Protein AF-A0A1K2FE18-F1 (afdb_monomer_lite)

Radius of gyration: 15.27 Å; chains: 1; bounding box: 28×22×44 Å

Organism: Streptomyces atratus (NCBI:txid1893)

Secondary structure (DSSP, 8-state):
-HHHHHTTT-SS-SSHHHHHHHHHHHHHHHHHH--BGGGTTB-HHHHHHHHHHHHHT-

Foldseek 3Di:
DLCCVLQVVHPDAPDPVSVVVSNVVVVCCQQQPQADVVLVRDHNVVSVVVVVVVVVVD

pLDDT: mean 93.67, std 5.62, range [67.5, 97.81]

Structure (mmCIF, N/CA/C/O backbone):
data_AF-A0A1K2FE18-F1
#
_entry.id   AF-A0A1K2FE18-F1
#
loop_
_atom_site.group_PDB
_atom_site.id
_atom_site.type_symbol
_atom_site.label_atom_id
_atom_site.label_alt_id
_atom_site.label_comp_id
_atom_site.label_asym_id
_atom_site.label_entity_id
_atom_site.label_seq_id
_atom_site.pdbx_PDB_ins_code
_atom_site.Cartn_x
_atom_site.Cartn_y
_atom_site.Cartn_z
_atom_site.occupancy
_atom_site.B_iso_or_equiv
_atom_site.auth_seq_id
_atom_site.auth_comp_id
_atom_site.auth_asym_id
_atom_site.auth_atom_id
_atom_site.pdbx_PDB_model_num
ATOM 1 N N . ALA A 1 1 ? 0.441 -9.541 -1.822 1.00 88.94 1 ALA A N 1
ATOM 2 C CA . ALA A 1 1 ? -0.491 -8.721 -2.631 1.00 88.94 1 ALA A CA 1
ATOM 3 C C . ALA A 1 1 ? 0.254 -7.793 -3.593 1.00 88.94 1 ALA A C 1
ATOM 5 O O . ALA A 1 1 ? 0.063 -7.951 -4.791 1.00 88.94 1 ALA A O 1
ATOM 6 N N . LEU A 1 2 ? 1.160 -6.934 -3.095 1.00 94.00 2 LEU A N 1
ATOM 7 C CA . LEU A 1 2 ? 1.936 -5.959 -3.883 1.00 94.00 2 LEU A CA 1
ATOM 8 C C . LEU A 1 2 ? 2.494 -6.511 -5.201 1.00 94.00 2 LEU A C 1
ATOM 10 O O . LEU A 1 2 ? 1.960 -6.162 -6.242 1.00 94.00 2 LEU A O 1
ATOM 14 N N . LYS A 1 3 ? 3.496 -7.409 -5.170 1.00 93.06 3 LYS A N 1
ATOM 15 C CA . LYS A 1 3 ? 4.132 -7.933 -6.399 1.00 93.06 3 LYS A CA 1
ATOM 16 C C . LYS A 1 3 ? 3.108 -8.522 -7.378 1.00 93.06 3 LYS A C 1
ATOM 18 O O . LYS A 1 3 ? 3.161 -8.233 -8.560 1.00 93.06 3 LYS A O 1
ATOM 23 N N . ARG A 1 4 ? 2.134 -9.290 -6.879 1.00 94.88 4 ARG A N 1
ATOM 24 C CA . ARG A 1 4 ? 1.070 -9.897 -7.699 1.00 94.88 4 ARG A CA 1
ATOM 25 C C . ARG A 1 4 ? 0.189 -8.856 -8.401 1.00 94.88 4 ARG A C 1
ATOM 27 O O . ARG A 1 4 ? -0.267 -9.104 -9.509 1.00 94.88 4 ARG A O 1
ATOM 34 N N . GL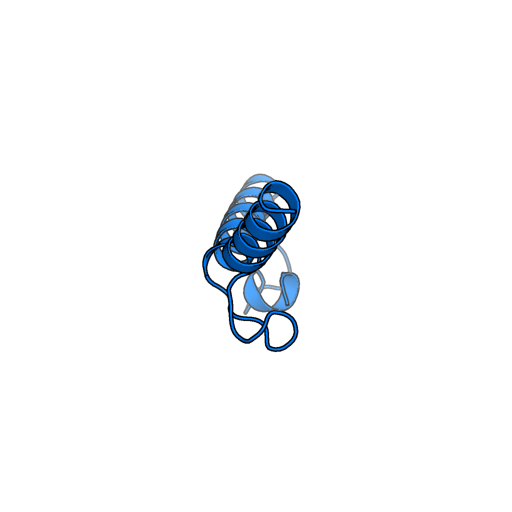U A 1 5 ? -0.094 -7.731 -7.749 1.00 94.25 5 GLU A N 1
ATOM 35 C CA . GLU A 1 5 ? -0.930 -6.660 -8.305 1.00 94.25 5 GLU A CA 1
ATOM 36 C C . GLU A 1 5 ? -0.133 -5.679 -9.176 1.00 94.25 5 GLU A C 1
ATOM 38 O O . GLU A 1 5 ? -0.663 -5.202 -10.174 1.00 94.25 5 GLU A O 1
ATOM 43 N N . THR A 1 6 ? 1.120 -5.374 -8.827 1.00 95.00 6 THR A N 1
ATOM 44 C CA . THR A 1 6 ? 1.953 -4.404 -9.558 1.00 95.00 6 THR A CA 1
ATOM 45 C C . THR A 1 6 ? 2.730 -5.005 -10.722 1.00 95.00 6 THR A C 1
ATOM 47 O O . THR A 1 6 ? 3.060 -4.273 -11.648 1.00 95.00 6 THR A O 1
ATOM 50 N N . LEU A 1 7 ? 2.986 -6.315 -10.706 1.00 95.31 7 LEU A N 1
ATOM 51 C CA . LEU A 1 7 ? 3.632 -7.073 -11.784 1.00 95.31 7 LEU A CA 1
ATOM 52 C C . LEU A 1 7 ? 2.642 -8.022 -12.474 1.00 95.31 7 LEU A C 1
ATOM 54 O O . LEU A 1 7 ? 3.000 -9.095 -12.956 1.00 95.31 7 LEU A O 1
ATOM 58 N N . ARG A 1 8 ? 1.349 -7.686 -12.487 1.00 91.81 8 ARG A N 1
ATOM 59 C CA . ARG A 1 8 ? 0.364 -8.537 -13.158 1.00 91.81 8 ARG A CA 1
ATOM 60 C C . ARG A 1 8 ? 0.647 -8.546 -14.663 1.00 91.81 8 ARG A C 1
ATOM 62 O O . ARG A 1 8 ? 0.499 -7.523 -15.317 1.00 91.81 8 ARG A O 1
ATOM 69 N N . GLY A 1 9 ? 1.023 -9.705 -15.199 1.00 89.88 9 GLY A N 1
ATOM 70 C CA . GLY A 1 9 ? 1.356 -9.863 -16.619 1.00 89.88 9 GLY A CA 1
ATOM 71 C C . GLY A 1 9 ? 2.803 -9.514 -16.978 1.00 89.88 9 GLY A C 1
ATOM 72 O O . GLY A 1 9 ? 3.174 -9.641 -18.139 1.00 89.88 9 GLY A O 1
ATOM 73 N N . THR A 1 10 ? 3.640 -9.135 -16.008 1.00 89.56 10 THR A N 1
ATOM 74 C CA . THR A 1 10 ? 5.068 -8.872 -16.228 1.00 89.56 10 THR A CA 1
ATOM 75 C C . THR A 1 10 ? 5.907 -9.600 -15.178 1.00 89.56 10 THR A C 1
ATOM 77 O O . THR A 1 10 ? 5.502 -9.770 -14.034 1.00 89.56 10 THR A O 1
ATOM 80 N N . ARG A 1 11 ? 7.099 -10.089 -15.539 1.00 89.94 11 ARG A N 1
ATOM 81 C CA . ARG A 1 11 ? 7.993 -10.761 -14.568 1.00 89.94 11 ARG A CA 1
ATOM 82 C C . ARG A 1 11 ? 8.828 -9.777 -13.744 1.00 89.94 11 ARG A C 1
ATOM 84 O O . ARG A 1 11 ? 9.303 -10.131 -12.669 1.00 89.94 11 ARG A O 1
ATOM 91 N N . ARG A 1 12 ? 9.030 -8.562 -14.257 1.00 93.44 12 ARG A N 1
ATOM 92 C CA . ARG A 1 12 ? 9.868 -7.513 -13.666 1.00 93.44 12 ARG A CA 1
ATOM 93 C C . ARG A 1 12 ? 9.369 -6.133 -14.082 1.00 93.44 12 ARG A C 1
ATOM 95 O O . ARG A 1 12 ? 8.628 -6.013 -15.051 1.00 93.44 12 ARG A O 1
ATOM 102 N N . PHE A 1 13 ? 9.803 -5.111 -13.355 1.00 94.44 13 PHE A N 1
ATOM 103 C CA . PHE A 1 13 ? 9.631 -3.721 -13.772 1.00 94.44 13 PHE A CA 1
ATOM 104 C C . PHE A 1 13 ? 10.658 -3.368 -14.854 1.00 94.44 13 PHE A C 1
ATOM 106 O O . PHE A 1 13 ? 11.788 -3.854 -14.799 1.00 94.44 13 PHE A O 1
ATOM 113 N N . ASP A 1 14 ?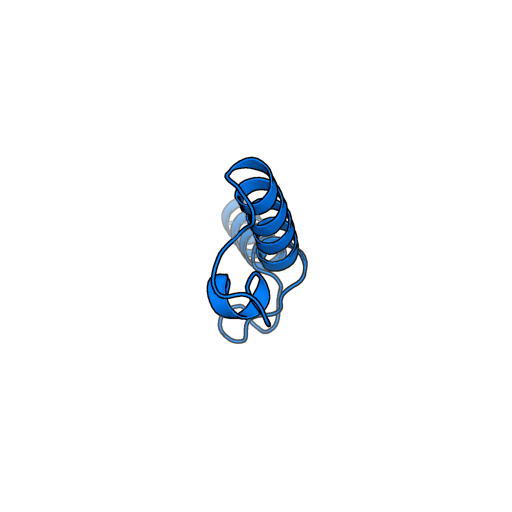 10.302 -2.460 -15.761 1.00 93.00 14 ASP A N 1
ATOM 114 C CA . ASP A 1 14 ? 11.185 -2.009 -16.855 1.00 93.00 14 ASP A CA 1
ATOM 115 C C . ASP A 1 14 ? 12.386 -1.178 -16.373 1.00 93.00 14 ASP A C 1
ATOM 117 O O . ASP A 1 14 ? 13.298 -0.867 -17.131 1.00 93.00 14 ASP A O 1
ATOM 121 N N . GLY A 1 15 ? 12.408 -0.819 -15.089 1.00 95.94 15 GLY A N 1
ATOM 122 C CA . GLY A 1 15 ? 13.525 -0.140 -14.454 1.00 95.94 15 GLY A CA 1
ATOM 123 C C . GLY A 1 15 ? 13.173 0.392 -13.070 1.00 95.94 15 GLY A C 1
ATOM 124 O O . GLY A 1 15 ? 12.032 0.302 -12.603 1.00 95.94 15 GLY A O 1
ATOM 125 N N . ALA A 1 16 ? 14.161 0.999 -12.412 1.00 97.06 16 ALA A N 1
ATOM 126 C CA . ALA A 1 16 ? 14.010 1.503 -11.049 1.00 97.06 16 ALA A CA 1
ATOM 127 C C . ALA A 1 16 ? 12.926 2.593 -10.933 1.00 97.06 16 ALA A C 1
ATOM 129 O O . ALA A 1 16 ? 12.170 2.610 -9.962 1.00 97.06 16 ALA A O 1
ATOM 130 N N . ARG A 1 17 ? 12.797 3.476 -11.936 1.00 97.38 17 ARG A N 1
ATOM 131 C 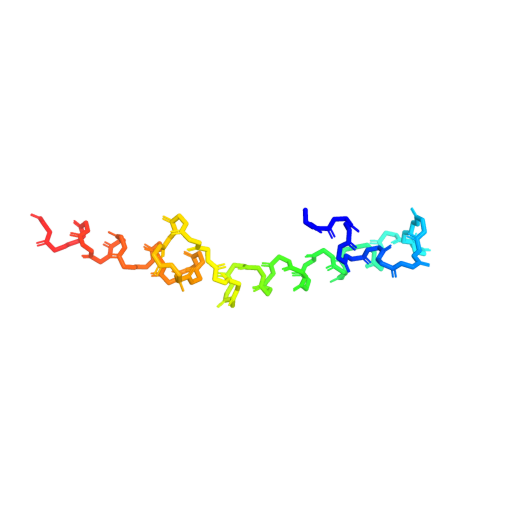CA . ARG A 1 17 ? 11.757 4.522 -11.961 1.00 97.38 17 ARG A CA 1
ATOM 132 C C . ARG A 1 17 ? 10.349 3.924 -12.027 1.00 97.38 17 ARG A C 1
ATOM 134 O O . ARG A 1 17 ? 9.500 4.303 -11.223 1.00 97.38 17 ARG A O 1
ATOM 141 N N . ALA A 1 18 ? 10.118 2.980 -12.940 1.00 95.44 18 ALA A N 1
ATOM 142 C CA . ALA A 1 18 ? 8.827 2.308 -13.089 1.00 95.44 18 ALA A CA 1
ATOM 143 C C . ALA A 1 18 ? 8.453 1.523 -11.822 1.00 95.44 18 ALA A C 1
ATOM 145 O O . ALA A 1 18 ? 7.323 1.623 -11.348 1.00 95.44 18 ALA A O 1
ATOM 146 N N . CYS A 1 19 ? 9.427 0.827 -11.222 1.00 96.50 19 CYS A N 1
ATOM 147 C CA . CYS A 1 19 ? 9.262 0.144 -9.940 1.00 96.50 19 CYS A CA 1
ATOM 148 C C . CYS A 1 19 ? 8.794 1.108 -8.843 1.00 96.50 19 CYS A C 1
ATOM 150 O O . CYS A 1 19 ? 7.750 0.879 -8.232 1.00 96.50 19 CYS A O 1
ATOM 152 N N . ARG A 1 20 ? 9.512 2.223 -8.635 1.00 97.50 20 ARG A N 1
ATOM 153 C CA . ARG A 1 20 ? 9.152 3.211 -7.607 1.00 97.50 20 ARG A CA 1
ATOM 154 C C . ARG A 1 20 ? 7.736 3.739 -7.809 1.00 97.50 20 ARG A C 1
ATOM 156 O O . ARG A 1 20 ? 6.947 3.693 -6.874 1.00 97.50 20 ARG A O 1
ATOM 163 N N . LEU A 1 21 ? 7.386 4.173 -9.019 1.00 96.88 21 LEU A N 1
ATOM 164 C CA . LEU A 1 21 ? 6.048 4.703 -9.304 1.00 96.88 21 LEU A CA 1
ATOM 165 C C . LEU A 1 21 ? 4.946 3.663 -9.058 1.00 96.88 21 LEU A C 1
ATOM 167 O O . LEU A 1 21 ? 3.926 3.979 -8.444 1.00 96.88 21 LEU A O 1
ATOM 171 N N . ALA A 1 22 ? 5.156 2.418 -9.493 1.00 96.62 22 ALA A N 1
ATOM 172 C CA . ALA A 1 22 ? 4.194 1.343 -9.284 1.00 96.62 22 ALA A CA 1
ATOM 173 C C . ALA A 1 22 ? 4.005 1.022 -7.795 1.00 96.62 22 ALA A C 1
ATOM 175 O O . ALA A 1 22 ? 2.868 0.869 -7.344 1.00 96.62 22 ALA A O 1
ATOM 176 N N .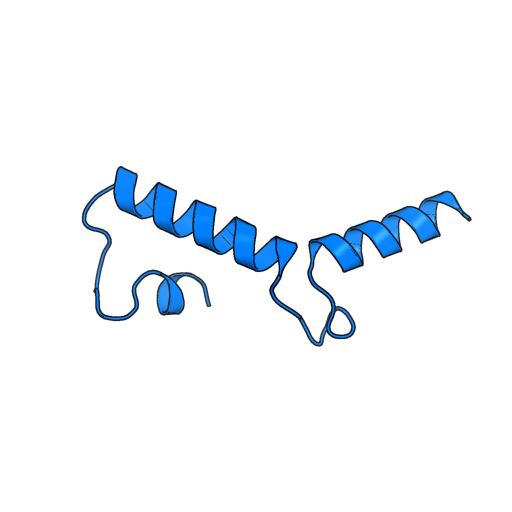 VAL A 1 23 ? 5.102 0.954 -7.032 1.00 96.62 23 VAL A N 1
ATOM 177 C CA . VAL A 1 23 ? 5.072 0.692 -5.589 1.00 96.62 23 VAL A CA 1
ATOM 178 C C . VAL A 1 23 ? 4.416 1.845 -4.841 1.00 96.62 23 VAL A C 1
ATOM 180 O O . VAL A 1 23 ? 3.477 1.591 -4.096 1.00 96.62 23 VAL A O 1
ATOM 183 N N . PHE A 1 24 ? 4.820 3.097 -5.075 1.00 97.81 24 PHE A N 1
ATOM 184 C CA . PHE A 1 24 ? 4.211 4.255 -4.412 1.00 97.81 24 PHE A CA 1
ATOM 185 C C . PHE A 1 24 ? 2.709 4.319 -4.673 1.00 97.81 24 PHE A C 1
ATOM 187 O O . PHE A 1 24 ? 1.925 4.375 -3.729 1.00 97.81 24 PHE A O 1
ATOM 194 N N . ARG A 1 25 ? 2.290 4.197 -5.938 1.00 96.69 25 ARG A N 1
ATOM 195 C CA . ARG A 1 25 ? 0.866 4.186 -6.293 1.00 96.69 25 ARG A CA 1
ATOM 196 C C . ARG A 1 25 ? 0.111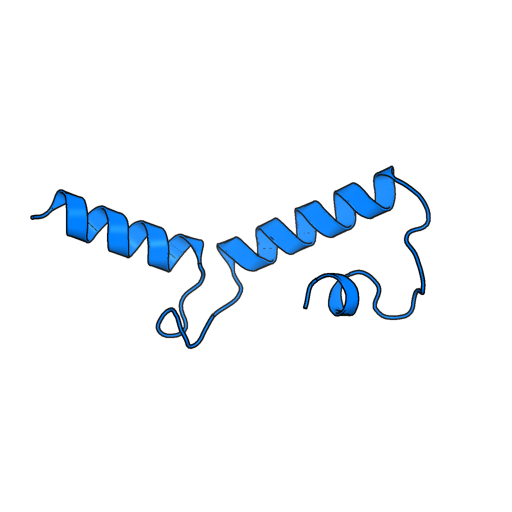 3.053 -5.596 1.00 96.69 25 ARG A C 1
ATOM 198 O O . ARG A 1 25 ? -1.009 3.257 -5.125 1.00 96.69 25 ARG A O 1
ATOM 205 N N . TRP A 1 26 ? 0.701 1.858 -5.537 1.00 97.50 26 TRP A N 1
ATOM 206 C CA . TRP A 1 26 ? 0.083 0.720 -4.863 1.00 97.50 26 TRP A CA 1
ATOM 207 C C . TRP A 1 26 ? -0.035 0.948 -3.356 1.00 97.50 26 TRP A C 1
ATOM 209 O O . TRP A 1 26 ? -1.115 0.743 -2.811 1.00 97.50 26 TRP A O 1
ATOM 219 N N . THR A 1 27 ? 1.027 1.421 -2.704 1.00 97.62 27 THR A N 1
ATOM 220 C CA . THR A 1 27 ? 1.059 1.690 -1.261 1.00 97.62 27 THR A CA 1
ATOM 221 C C . THR A 1 27 ? 0.049 2.767 -0.883 1.00 97.62 27 THR A C 1
ATOM 223 O O . THR A 1 27 ? -0.732 2.564 0.043 1.00 97.62 27 THR A O 1
ATOM 226 N N . THR A 1 28 ? -0.034 3.865 -1.644 1.00 97.62 28 THR A N 1
ATOM 227 C CA . THR A 1 28 ? -1.052 4.902 -1.428 1.00 97.62 28 THR A CA 1
ATOM 228 C C . THR A 1 28 ? -2.458 4.315 -1.507 1.00 97.62 28 THR A C 1
ATOM 230 O O . THR A 1 28 ? -3.249 4.501 -0.584 1.00 97.62 28 THR A O 1
ATOM 233 N N . ARG A 1 29 ? -2.783 3.557 -2.564 1.00 97.25 29 ARG A N 1
ATOM 234 C CA . ARG A 1 29 ? -4.100 2.907 -2.696 1.00 97.25 29 ARG A CA 1
ATOM 235 C C . ARG A 1 29 ? -4.364 1.922 -1.554 1.00 97.25 29 ARG A C 1
ATOM 237 O O . ARG A 1 29 ? -5.490 1.862 -1.063 1.00 97.25 29 ARG A O 1
ATOM 244 N N . TYR A 1 30 ? -3.362 1.137 -1.166 1.00 96.88 30 TYR A N 1
ATOM 245 C CA . TYR A 1 30 ? -3.480 0.145 -0.102 1.00 96.88 30 TYR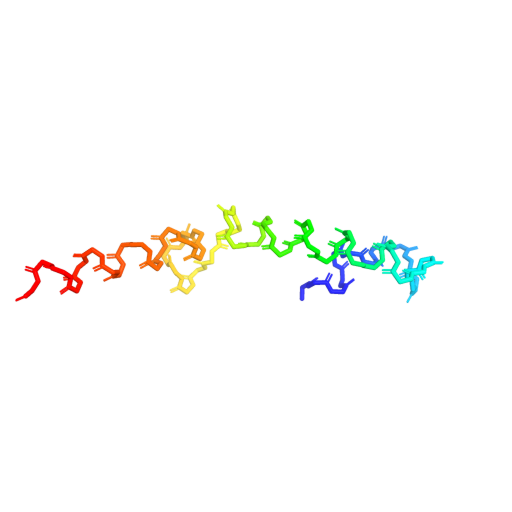 A CA 1
ATOM 246 C C . TYR A 1 30 ? -3.860 0.818 1.217 1.00 96.88 30 TYR A C 1
ATOM 248 O O . TYR A 1 30 ? -4.893 0.488 1.786 1.00 96.88 30 TYR A O 1
ATOM 256 N N . ASN A 1 31 ? -3.098 1.830 1.630 1.00 96.75 31 ASN A N 1
ATOM 257 C CA . ASN A 1 31 ? -3.309 2.500 2.911 1.00 96.75 31 ASN A CA 1
ATOM 258 C C . ASN A 1 31 ? -4.583 3.351 2.950 1.00 96.75 31 ASN A C 1
ATOM 260 O O . ASN A 1 31 ? -5.208 3.455 4.000 1.00 96.75 31 ASN A O 1
ATOM 264 N N . THR A 1 32 ? -4.989 3.944 1.822 1.00 96.88 32 THR A N 1
ATOM 265 C CA . THR A 1 32 ? -6.104 4.911 1.804 1.00 96.88 32 THR A CA 1
ATOM 266 C C . THR A 1 32 ? -7.449 4.328 1.393 1.00 96.88 32 THR A C 1
ATOM 268 O O . THR A 1 32 ? -8.482 4.894 1.736 1.00 96.88 32 THR A O 1
ATOM 271 N N . ARG A 1 33 ? -7.474 3.223 0.636 1.00 95.94 33 ARG A N 1
ATOM 272 C CA . ARG A 1 33 ? -8.723 2.708 0.045 1.00 95.94 33 ARG A CA 1
ATOM 273 C C . ARG A 1 33 ? -8.982 1.232 0.289 1.00 95.94 33 ARG A C 1
ATOM 275 O O . ARG A 1 33 ? -10.139 0.817 0.248 1.00 95.94 33 ARG A O 1
ATOM 282 N N . ARG A 1 34 ? -7.945 0.406 0.451 1.00 96.12 34 ARG A N 1
ATOM 283 C CA . ARG A 1 34 ? -8.143 -1.044 0.539 1.00 96.12 34 ARG A CA 1
ATOM 284 C C . ARG A 1 34 ? -8.769 -1.396 1.882 1.00 96.12 34 ARG A C 1
ATOM 286 O O . ARG A 1 34 ? -8.201 -1.083 2.911 1.00 96.12 34 ARG A O 1
ATOM 293 N N . ARG A 1 35 ? -9.908 -2.082 1.860 1.00 96.44 35 ARG A N 1
ATOM 294 C CA . ARG A 1 35 ? -10.590 -2.543 3.073 1.00 96.44 35 ARG A CA 1
ATOM 295 C C . ARG A 1 35 ? -9.998 -3.858 3.570 1.00 96.44 35 ARG A C 1
ATOM 297 O O . ARG A 1 35 ? -9.709 -4.747 2.763 1.00 96.44 35 ARG A O 1
ATOM 304 N N . HIS A 1 36 ? -9.831 -3.966 4.884 1.00 95.19 36 HIS A N 1
ATOM 305 C CA . HIS A 1 36 ? -9.287 -5.147 5.548 1.00 95.19 36 HIS A CA 1
ATOM 306 C C . HIS A 1 36 ? -10.269 -5.682 6.585 1.00 95.19 36 HIS A C 1
ATOM 308 O O . HIS A 1 36 ? -10.744 -4.929 7.427 1.00 95.19 36 HIS A O 1
ATOM 314 N N . SER A 1 37 ? -10.538 -6.989 6.561 1.00 96.00 37 SER A N 1
ATOM 315 C CA . SER A 1 37 ? -11.397 -7.646 7.555 1.00 96.00 37 SER A CA 1
ATOM 316 C C . SER A 1 37 ? -10.862 -7.497 8.980 1.00 96.00 37 SER A C 1
ATOM 318 O O . SER A 1 37 ? -11.645 -7.258 9.889 1.00 96.00 37 SER A O 1
ATOM 320 N N . ALA A 1 38 ? -9.538 -7.553 9.154 1.00 94.19 38 ALA A N 1
ATOM 321 C CA . ALA A 1 38 ? -8.875 -7.309 10.436 1.00 94.19 38 ALA A CA 1
ATOM 322 C C . ALA A 1 38 ? -9.112 -5.887 10.977 1.00 94.19 38 ALA A C 1
ATOM 324 O O . ALA A 1 38 ? -9.126 -5.686 12.183 1.00 94.19 38 ALA A O 1
ATOM 325 N N . ASN A 1 39 ? -9.366 -4.923 10.088 1.00 94.75 39 ASN A N 1
ATOM 326 C CA . ASN A 1 39 ? -9.633 -3.529 10.433 1.00 94.75 39 ASN A CA 1
ATOM 327 C C . ASN A 1 39 ? -11.141 -3.231 10.368 1.00 94.75 39 ASN A C 1
ATOM 329 O O . ASN A 1 39 ? -11.534 -2.142 9.967 1.00 94.75 39 ASN A O 1
ATOM 333 N N . GLY A 1 40 ? -12.007 -4.222 10.605 1.00 95.25 40 GLY A N 1
ATOM 334 C CA . GLY A 1 40 ? -13.461 -4.022 10.555 1.00 95.25 40 GLY A CA 1
ATOM 335 C C . GLY A 1 40 ? -13.988 -3.588 9.182 1.00 95.25 40 GLY A C 1
ATOM 336 O O . GLY A 1 40 ? -14.938 -2.820 9.091 1.00 95.25 40 GLY A O 1
ATOM 337 N N . GLN A 1 41 ? -13.363 -4.050 8.094 1.00 96.00 41 GLN A N 1
ATOM 338 C CA . GLN A 1 41 ? -13.653 -3.619 6.717 1.00 96.00 41 GLN A CA 1
ATOM 339 C C . GLN A 1 41 ? -13.347 -2.136 6.441 1.00 96.00 41 GLN A C 1
ATOM 341 O O . GLN A 1 41 ? -13.860 -1.568 5.474 1.00 96.00 41 GLN A O 1
ATOM 346 N N . GLN A 1 42 ? -12.466 -1.511 7.222 1.00 96.12 42 GLN A N 1
ATOM 347 C CA . GLN A 1 42 ? -11.977 -0.153 6.981 1.00 96.12 42 GLN A CA 1
ATOM 348 C C . GLN A 1 42 ? -10.627 -0.158 6.253 1.00 96.12 42 GLN A C 1
ATOM 350 O O . GLN A 1 42 ? -9.928 -1.176 6.178 1.00 96.12 42 GLN A O 1
ATOM 355 N N . ALA A 1 43 ? -10.280 0.995 5.675 1.00 96.88 43 ALA A N 1
ATOM 356 C CA . ALA A 1 43 ? -8.938 1.224 5.156 1.00 96.88 43 ALA A CA 1
ATOM 357 C C . ALA A 1 43 ? -7.935 1.408 6.308 1.00 96.88 43 ALA A C 1
ATOM 359 O O . ALA A 1 43 ? -8.333 1.930 7.350 1.00 96.88 43 ALA A O 1
ATOM 360 N N . PRO A 1 44 ? -6.651 1.035 6.136 1.00 97.38 44 PRO A N 1
ATOM 361 C CA . PRO A 1 44 ? -5.640 1.162 7.183 1.00 97.38 44 PRO A CA 1
ATOM 362 C C . PRO A 1 44 ? -5.574 2.561 7.793 1.00 97.38 44 PRO A C 1
ATOM 364 O O . PRO A 1 44 ? -5.647 2.687 9.008 1.00 97.38 44 PRO A O 1
ATOM 367 N N . ILE A 1 45 ? -5.566 3.607 6.959 1.00 97.56 45 ILE A N 1
ATOM 368 C CA . ILE A 1 45 ? -5.518 4.991 7.447 1.00 97.56 45 ILE A CA 1
ATOM 369 C C . ILE A 1 45 ? -6.729 5.353 8.316 1.00 97.56 45 ILE A C 1
ATOM 371 O O . ILE A 1 45 ? -6.575 6.013 9.334 1.00 97.56 45 ILE A O 1
ATOM 375 N N . ALA A 1 46 ? -7.927 4.898 7.942 1.00 97.06 46 ALA A N 1
ATOM 376 C CA . ALA A 1 46 ? -9.151 5.210 8.675 1.00 97.06 46 ALA A CA 1
ATOM 377 C C . ALA A 1 46 ? -9.179 4.491 10.029 1.00 97.06 46 ALA A C 1
ATOM 379 O O . ALA A 1 46 ? -9.587 5.069 11.032 1.00 97.06 46 ALA A O 1
ATOM 380 N N . TYR A 1 47 ? -8.704 3.246 10.053 1.00 96.56 47 TYR A N 1
ATOM 381 C CA . TYR A 1 47 ? -8.567 2.472 11.280 1.00 96.56 47 TYR A CA 1
ATOM 382 C C . TYR A 1 47 ? -7.575 3.124 12.254 1.00 96.56 47 TYR A C 1
ATOM 384 O O . TYR A 1 47 ? -7.897 3.315 13.423 1.00 96.56 47 TYR A O 1
ATOM 392 N N . GLU A 1 48 ? -6.393 3.522 11.772 1.00 95.75 48 GLU A N 1
ATOM 393 C CA . GLU A 1 48 ? -5.389 4.203 12.600 1.00 95.75 48 GLU A CA 1
ATOM 394 C C . GLU A 1 48 ? -5.895 5.552 13.122 1.00 95.75 48 GLU A C 1
ATOM 396 O O . GLU A 1 48 ? -5.716 5.857 14.299 1.00 95.75 48 GLU A O 1
ATOM 401 N N . GLN A 1 49 ? -6.583 6.336 12.286 1.00 95.81 49 GLN A N 1
ATOM 402 C CA . GLN A 1 49 ? -7.197 7.600 12.701 1.00 95.81 49 GLN A CA 1
ATOM 403 C C . GLN A 1 49 ? -8.231 7.392 13.808 1.00 95.81 49 GLN A C 1
ATOM 405 O O . GLN A 1 49 ? -8.189 8.092 14.815 1.00 95.81 49 GLN A O 1
ATOM 410 N N . GLN A 1 50 ? -9.119 6.405 13.660 1.00 93.50 50 GLN A N 1
ATOM 411 C CA . GLN A 1 50 ? -10.110 6.082 14.683 1.00 93.50 50 GLN A CA 1
ATOM 412 C C . GLN A 1 50 ? -9.446 5.623 15.988 1.00 93.50 50 GLN A C 1
ATOM 414 O O . GLN A 1 50 ? -9.834 6.077 17.062 1.00 93.50 50 GLN A O 1
ATOM 419 N N . SER A 1 51 ? -8.424 4.767 15.900 1.00 88.81 51 SER A N 1
ATOM 420 C CA . SER A 1 51 ? -7.635 4.337 17.058 1.00 88.81 51 SER A CA 1
ATOM 421 C C . SER A 1 51 ? -6.992 5.525 17.774 1.00 88.81 51 SER A C 1
ATOM 423 O O . SER A 1 51 ? -7.082 5.617 18.993 1.00 88.81 51 SER A O 1
ATOM 425 N N . ALA A 1 52 ? -6.371 6.445 17.032 1.00 89.44 52 ALA A N 1
ATOM 426 C CA . ALA A 1 52 ? -5.730 7.625 17.600 1.00 89.44 52 ALA A CA 1
ATOM 427 C C . ALA A 1 52 ? -6.742 8.563 18.274 1.00 89.44 52 ALA A C 1
ATOM 429 O O . ALA A 1 52 ? -6.479 9.065 19.364 1.00 89.44 52 ALA A O 1
ATOM 430 N N . THR A 1 53 ? -7.917 8.767 17.668 1.00 89.19 53 THR A N 1
ATOM 431 C CA . THR A 1 53 ? -8.998 9.556 18.277 1.00 89.19 53 THR A CA 1
ATOM 432 C C . THR A 1 53 ? -9.470 8.946 19.594 1.00 89.19 53 THR A C 1
ATOM 434 O O . THR A 1 53 ? -9.657 9.681 20.557 1.00 89.19 53 THR A O 1
ATOM 437 N N . LEU A 1 54 ? -9.627 7.620 19.663 1.00 86.19 54 LEU A N 1
ATOM 438 C CA . LEU A 1 54 ? -10.008 6.937 20.903 1.00 86.19 54 LEU A CA 1
ATOM 439 C C . LEU A 1 54 ? -8.941 7.089 21.992 1.00 86.19 54 LEU A C 1
ATOM 441 O O . LEU A 1 54 ? -9.290 7.330 23.141 1.00 86.19 54 LEU A O 1
ATOM 445 N N . THR A 1 55 ? -7.656 6.998 21.637 1.00 85.06 55 THR A N 1
ATOM 446 C CA . THR A 1 55 ? -6.555 7.231 22.583 1.00 85.06 55 THR A CA 1
ATOM 447 C C . THR A 1 55 ? -6.541 8.662 23.119 1.00 85.06 55 THR A C 1
ATOM 449 O O . THR A 1 55 ? -6.265 8.851 24.293 1.00 85.06 55 THR A O 1
ATOM 452 N N . LEU A 1 56 ? -6.844 9.665 22.289 1.00 86.56 56 LEU A N 1
ATOM 453 C CA . LEU A 1 56 ? -6.898 11.070 22.719 1.00 86.56 56 LEU A CA 1
ATOM 454 C C . LEU A 1 56 ? -8.112 11.403 23.599 1.00 86.56 56 LEU A C 1
ATOM 456 O O . LEU A 1 56 ? -8.097 12.423 24.280 1.00 86.56 56 LEU A O 1
ATOM 460 N N . ALA A 1 57 ? -9.175 10.600 23.538 1.00 71.00 57 ALA A N 1
ATOM 461 C CA . ALA A 1 57 ? -10.406 10.818 24.295 1.00 71.00 57 ALA A CA 1
ATOM 462 C C . ALA A 1 57 ? -10.415 10.138 25.680 1.00 71.00 57 ALA A C 1
ATOM 464 O O . ALA A 1 57 ? -11.365 10.349 26.435 1.00 71.00 57 ALA A O 1
ATOM 465 N N . ALA A 1 58 ? -9.409 9.312 25.980 1.00 67.50 58 ALA A N 1
ATOM 466 C CA . ALA A 1 58 ? -9.225 8.605 27.250 1.00 67.50 58 ALA A CA 1
ATOM 467 C C . ALA A 1 58 ? -8.307 9.391 28.196 1.00 67.50 58 ALA A C 1
ATOM 469 O O . ALA A 1 58 ? -8.575 9.347 29.417 1.00 67.50 58 ALA A O 1
#

Sequence (58 aa):
ALKRETLRGTRRFDGARACRLAVFRWTTRYNTRRRHSANGQQAPIAYEQQSATLTLAA